Protein AF-A0A6I4SK56-F1 (afdb_monomer)

Solvent-accessible surface area (backbone atoms only — not comparable to full-atom values): 9724 Å² total; per-residue (Å²): 130,76,84,72,53,71,67,56,48,50,50,52,24,48,40,51,31,65,70,52,51,65,72,56,50,35,53,50,35,38,72,76,70,69,41,81,65,52,64,71,66,54,43,27,50,32,77,90,42,95,71,44,69,53,59,70,68,49,44,50,55,25,52,55,45,29,51,49,54,70,71,46,51,84,78,40,61,80,71,38,66,71,52,44,47,52,54,38,50,54,50,32,56,55,25,55,76,69,67,36,58,72,56,28,51,52,38,53,51,50,47,50,39,64,73,67,41,62,82,39,98,82,44,84,75,74,76,84,73,80,63,82,83,79,86,84,62,56,76,67,55,50,51,51,53,51,52,49,53,54,48,55,52,53,50,57,50,50,55,52,57,60,63,72,77,112

Structure (mmCIF, N/CA/C/O backbone):
data_AF-A0A6I4SK56-F1
#
_entry.id   AF-A0A6I4SK56-F1
#
loop_
_atom_site.group_PDB
_atom_site.id
_atom_site.type_symbol
_atom_site.label_atom_id
_atom_site.label_alt_id
_atom_site.label_comp_id
_atom_site.label_asym_id
_atom_site.label_entity_id
_atom_site.label_seq_id
_atom_site.pdbx_PDB_ins_code
_atom_site.Cartn_x
_atom_site.Cartn_y
_atom_site.Cartn_z
_atom_site.occupancy
_atom_site.B_iso_or_equiv
_atom_site.auth_seq_id
_atom_site.auth_comp_id
_atom_site.auth_asym_id
_atom_site.auth_atom_id
_atom_site.pdbx_PDB_model_num
ATOM 1 N N . MET A 1 1 ? -1.150 5.718 28.810 1.00 61.88 1 MET A N 1
ATOM 2 C CA . MET A 1 1 ? -1.393 5.513 27.360 1.00 61.88 1 MET A CA 1
ATOM 3 C C . MET A 1 1 ? -2.116 6.737 26.841 1.00 61.88 1 MET A C 1
ATOM 5 O O . MET A 1 1 ? -2.945 7.253 27.578 1.00 61.88 1 MET A O 1
ATOM 9 N N . ALA A 1 2 ? -1.801 7.210 25.634 1.00 72.88 2 ALA A N 1
ATOM 10 C CA . ALA A 1 2 ? -2.486 8.367 25.063 1.00 72.88 2 ALA A CA 1
ATOM 11 C C . ALA A 1 2 ? -3.994 8.090 24.934 1.00 72.88 2 ALA A C 1
ATOM 13 O O . ALA A 1 2 ? -4.390 7.037 24.421 1.00 72.88 2 ALA A O 1
ATOM 14 N N . ASN A 1 3 ? -4.822 9.025 25.401 1.00 86.50 3 ASN A N 1
ATOM 15 C CA . ASN A 1 3 ? -6.254 9.008 25.129 1.00 86.50 3 ASN A CA 1
ATOM 16 C C . ASN A 1 3 ? -6.463 9.432 23.678 1.00 86.50 3 ASN A C 1
ATOM 18 O O . ASN A 1 3 ? -6.148 10.558 23.313 1.00 86.50 3 ASN A O 1
ATOM 22 N N . LEU A 1 4 ? -6.961 8.509 22.855 1.00 90.12 4 LEU A N 1
ATOM 23 C CA . LEU A 1 4 ? -7.162 8.772 21.433 1.00 90.12 4 LEU A CA 1
ATOM 24 C C . LEU A 1 4 ? -8.445 9.562 21.209 1.00 90.12 4 LEU A C 1
ATOM 26 O O . LEU A 1 4 ? -9.493 9.214 21.770 1.00 90.12 4 LEU A O 1
ATOM 30 N N . THR A 1 5 ? -8.370 10.558 20.333 1.00 94.50 5 THR A N 1
ATOM 31 C CA . THR A 1 5 ? -9.547 11.238 19.789 1.00 94.50 5 THR A CA 1
ATOM 32 C C . THR A 1 5 ? -10.355 10.283 18.912 1.00 94.50 5 THR A C 1
ATOM 34 O O . THR A 1 5 ? -9.906 9.195 18.538 1.00 94.50 5 THR A O 1
ATOM 37 N N . GLU A 1 6 ? -11.590 10.653 18.593 1.00 94.00 6 GLU A N 1
ATOM 38 C CA . GLU A 1 6 ? -12.432 9.842 17.715 1.00 94.00 6 GLU A CA 1
ATOM 39 C C . GLU A 1 6 ? -11.850 9.715 16.299 1.00 94.00 6 GLU A C 1
ATOM 41 O O . GLU A 1 6 ? -11.838 8.624 15.728 1.00 94.00 6 GLU A O 1
ATOM 46 N N . GLU A 1 7 ? -11.284 10.800 15.777 1.00 94.56 7 GLU A N 1
ATOM 47 C CA . GLU A 1 7 ? -10.567 10.826 14.503 1.00 94.56 7 GLU A CA 1
ATOM 48 C C . GLU A 1 7 ? -9.388 9.843 14.503 1.00 94.56 7 GLU A C 1
ATOM 50 O O . GLU A 1 7 ? -9.293 8.976 13.638 1.00 94.56 7 GLU A O 1
ATOM 55 N N . GLN A 1 8 ? -8.557 9.871 15.547 1.00 95.50 8 GLN A N 1
ATOM 56 C CA . GLN A 1 8 ? -7.424 8.956 15.707 1.00 95.50 8 GLN A CA 1
ATOM 57 C C . GLN A 1 8 ? -7.861 7.484 15.767 1.00 95.50 8 GLN A C 1
ATOM 59 O O . GLN A 1 8 ? -7.230 6.613 15.168 1.00 95.50 8 GLN A O 1
ATOM 64 N N . LYS A 1 9 ? -8.967 7.178 16.454 1.00 95.44 9 LYS A N 1
ATOM 65 C CA . LYS A 1 9 ? -9.539 5.819 16.460 1.00 95.44 9 LYS A CA 1
ATOM 66 C C . LYS A 1 9 ? -10.008 5.409 15.064 1.00 95.44 9 LYS A C 1
ATOM 68 O O . LYS A 1 9 ? -9.728 4.290 14.636 1.00 95.44 9 LYS A O 1
ATOM 73 N N . THR A 1 10 ? -10.664 6.318 14.345 1.00 96.31 10 THR A N 1
ATOM 74 C CA . THR A 1 10 ? -11.124 6.096 12.966 1.00 96.31 10 THR A CA 1
ATOM 75 C C . THR A 1 10 ? -9.954 5.807 12.029 1.00 96.31 10 THR A C 1
ATOM 77 O O . THR A 1 10 ? -10.028 4.867 11.233 1.00 96.31 10 THR A O 1
ATOM 80 N N . SER A 1 11 ? -8.848 6.541 12.169 1.00 96.38 11 SER A N 1
ATOM 81 C CA . SER A 1 11 ? -7.624 6.317 11.396 1.00 96.38 11 SER A CA 1
ATOM 82 C C . SER A 1 11 ? -7.006 4.952 11.685 1.00 96.38 11 SER A C 1
ATOM 84 O O . SER A 1 11 ? -6.684 4.234 10.742 1.00 96.38 11 SER A O 1
ATOM 86 N N . ILE A 1 12 ? -6.924 4.522 12.953 1.00 96.50 12 ILE A N 1
ATOM 87 C CA . ILE A 1 12 ? -6.443 3.169 13.300 1.00 96.50 12 ILE A CA 1
ATOM 88 C C . ILE A 1 12 ? -7.298 2.100 12.616 1.00 96.50 12 ILE A C 1
ATOM 90 O O . ILE A 1 12 ? -6.762 1.217 11.948 1.00 96.50 12 ILE A O 1
ATOM 94 N N . VAL A 1 13 ? -8.623 2.185 12.758 1.00 97.44 13 VAL A N 1
ATOM 95 C CA . VAL A 1 13 ? -9.558 1.207 12.184 1.00 97.44 13 VAL A CA 1
ATOM 96 C C . VAL A 1 13 ? -9.447 1.172 10.658 1.00 97.44 13 VAL A C 1
ATOM 98 O O . VAL A 1 13 ? -9.397 0.092 10.073 1.00 97.44 13 VAL A O 1
ATOM 101 N N . SER A 1 14 ? -9.348 2.337 10.016 1.00 96.19 14 SER A N 1
ATOM 102 C CA . SER A 1 14 ? -9.219 2.450 8.560 1.00 96.19 14 SER A CA 1
ATOM 103 C C . SER A 1 14 ? -7.884 1.906 8.052 1.00 96.19 14 SER A C 1
ATOM 105 O O . SER A 1 14 ? -7.852 1.178 7.063 1.00 96.19 14 SER A O 1
ATOM 107 N N . MET A 1 15 ? -6.777 2.196 8.742 1.00 97.12 15 MET A N 1
ATOM 108 C CA . MET A 1 15 ? -5.457 1.655 8.408 1.00 97.12 15 MET A CA 1
ATOM 109 C C . MET A 1 15 ? -5.423 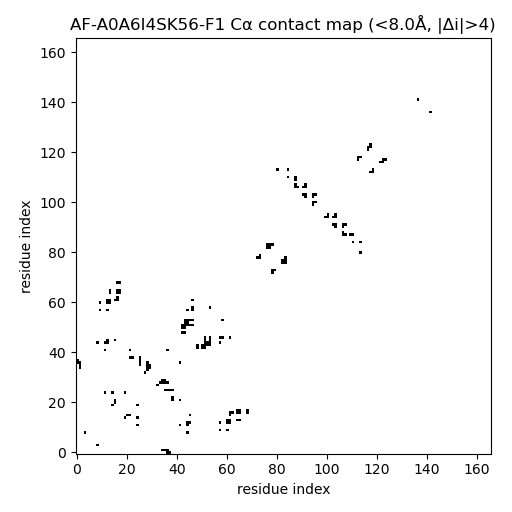0.130 8.558 1.00 97.12 15 MET A C 1
ATOM 111 O O . MET A 1 15 ? -4.919 -0.561 7.671 1.00 97.12 15 MET A O 1
ATOM 115 N N . LEU A 1 16 ? -6.007 -0.405 9.635 1.00 97.25 16 LEU A N 1
ATOM 116 C CA . LEU A 1 16 ? -6.159 -1.848 9.832 1.00 97.25 16 LEU A CA 1
ATOM 117 C C . LEU A 1 16 ? -7.035 -2.472 8.744 1.00 97.25 16 LEU A C 1
ATOM 119 O O . LEU A 1 16 ? -6.732 -3.564 8.269 1.00 97.25 16 LEU A O 1
ATOM 123 N N . ALA A 1 17 ? -8.102 -1.793 8.316 1.00 96.81 17 ALA A N 1
ATOM 124 C CA . ALA A 1 17 ? -8.937 -2.239 7.205 1.00 96.81 17 ALA A CA 1
ATOM 125 C C . ALA A 1 17 ? -8.156 -2.303 5.877 1.00 96.81 17 ALA A C 1
ATOM 127 O O . ALA A 1 17 ? -8.383 -3.217 5.095 1.00 96.81 17 ALA A O 1
ATOM 128 N N . CYS A 1 18 ? -7.166 -1.433 5.674 1.00 94.69 18 CYS A N 1
ATOM 129 C CA . CYS A 1 18 ? -6.250 -1.466 4.527 1.00 94.69 18 CYS A CA 1
ATOM 130 C C . CYS A 1 18 ? -4.993 -2.338 4.753 1.00 94.69 18 CYS A C 1
ATOM 132 O O . CYS A 1 18 ? -3.947 -2.067 4.168 1.00 94.69 18 CYS A O 1
ATOM 134 N N . PHE A 1 19 ? -5.057 -3.354 5.624 1.00 95.25 19 PHE A N 1
ATOM 135 C CA . PHE A 1 19 ? -3.969 -4.312 5.902 1.00 95.25 19 PHE A CA 1
ATOM 136 C C . PHE A 1 19 ? -2.638 -3.711 6.410 1.00 95.25 19 PHE A C 1
ATOM 138 O O . PHE A 1 19 ? -1.608 -4.391 6.389 1.00 95.25 19 PHE A O 1
ATOM 145 N N . ARG A 1 20 ? -2.628 -2.471 6.916 1.00 95.75 20 ARG A N 1
ATOM 146 C CA . ARG A 1 20 ? -1.422 -1.871 7.516 1.00 95.75 20 ARG A CA 1
ATOM 147 C C . ARG A 1 20 ? -0.968 -2.669 8.738 1.00 95.75 20 ARG A C 1
ATOM 149 O O . ARG A 1 20 ? -1.784 -3.081 9.568 1.00 95.75 20 ARG A O 1
ATOM 156 N N . LYS A 1 21 ? 0.347 -2.847 8.894 1.00 95.50 21 LYS A N 1
ATOM 157 C CA . LYS A 1 21 ? 0.921 -3.537 10.065 1.00 95.50 21 LYS A CA 1
ATOM 158 C C . LYS A 1 21 ? 0.915 -2.615 11.292 1.00 95.50 21 LYS A C 1
ATOM 160 O O . LYS A 1 21 ? 1.149 -1.418 11.139 1.00 95.50 21 LYS A O 1
ATOM 165 N N . PRO A 1 22 ? 0.767 -3.135 12.527 1.00 95.62 22 PRO A N 1
ATOM 166 C CA . PRO A 1 22 ? 0.790 -2.300 13.732 1.00 95.62 22 PRO A CA 1
ATOM 167 C C . PRO A 1 22 ? 2.036 -1.411 13.867 1.00 95.62 22 PRO A C 1
ATOM 169 O O . PRO A 1 22 ? 1.916 -0.268 14.292 1.00 95.62 22 PRO A O 1
ATOM 172 N N . SER A 1 23 ? 3.213 -1.893 13.456 1.00 96.25 23 SER A N 1
ATOM 173 C CA . SER A 1 23 ? 4.455 -1.105 13.454 1.00 96.25 23 SER A CA 1
ATOM 174 C C . SER A 1 23 ? 4.400 0.095 12.502 1.00 96.25 23 SER A C 1
ATOM 176 O O . SER A 1 23 ? 4.897 1.170 12.831 1.00 96.25 23 SER A O 1
ATOM 178 N N . GLU A 1 24 ? 3.763 -0.062 11.341 1.00 96.69 24 GLU A N 1
ATOM 179 C CA . GLU A 1 24 ? 3.554 1.025 10.382 1.00 96.69 24 GLU A CA 1
ATOM 180 C C . GLU A 1 24 ? 2.573 2.053 10.936 1.00 96.69 24 GLU A C 1
ATOM 182 O O . GLU A 1 24 ? 2.833 3.246 10.830 1.00 96.69 24 GLU A O 1
ATOM 187 N N . ILE A 1 25 ? 1.493 1.597 11.581 1.00 96.88 25 ILE A N 1
ATOM 188 C CA . ILE A 1 25 ? 0.497 2.476 12.207 1.00 96.88 25 ILE A CA 1
ATOM 189 C C . ILE A 1 25 ? 1.154 3.312 13.311 1.00 96.88 25 ILE A C 1
ATOM 191 O O . ILE A 1 25 ? 0.939 4.516 13.362 1.00 96.88 25 ILE A O 1
ATOM 195 N N . ILE A 1 26 ? 2.008 2.718 14.152 1.00 96.31 26 ILE A N 1
ATOM 196 C CA . ILE A 1 26 ? 2.758 3.460 15.182 1.00 96.31 26 ILE A CA 1
ATOM 197 C C . ILE A 1 26 ? 3.614 4.554 14.547 1.00 96.31 26 ILE A C 1
ATOM 199 O O . ILE A 1 26 ? 3.583 5.696 15.001 1.00 96.31 26 ILE A O 1
ATOM 203 N N . ARG A 1 27 ? 4.348 4.222 13.480 1.00 96.25 27 ARG A N 1
ATOM 204 C CA . ARG A 1 27 ? 5.181 5.193 12.766 1.00 96.25 27 ARG A CA 1
ATOM 205 C C . ARG A 1 27 ? 4.341 6.315 12.153 1.00 96.25 27 ARG A C 1
ATOM 207 O O . ARG A 1 27 ? 4.706 7.474 12.302 1.00 96.25 27 ARG A O 1
ATOM 214 N N . CYS A 1 28 ? 3.229 5.988 11.495 1.00 96.06 28 CYS A N 1
ATOM 215 C CA . CYS A 1 28 ? 2.309 6.981 10.938 1.00 96.06 28 CYS A CA 1
ATOM 216 C C . CYS A 1 28 ? 1.767 7.908 12.028 1.00 96.06 28 CYS A C 1
ATOM 218 O O . CYS A 1 28 ? 1.808 9.117 11.864 1.00 96.06 28 CYS A O 1
ATOM 220 N N . PHE A 1 29 ? 1.358 7.368 13.177 1.00 95.69 29 PHE A N 1
ATOM 221 C CA . PHE A 1 29 ? 0.830 8.170 14.280 1.00 95.69 29 PHE A CA 1
ATOM 222 C C . PHE A 1 29 ? 1.869 9.092 14.916 1.00 95.69 29 PHE A C 1
ATOM 224 O O . PHE A 1 29 ? 1.544 10.218 15.292 1.00 95.69 29 PHE A O 1
ATOM 231 N N . GLN A 1 30 ? 3.122 8.647 14.983 1.00 94.81 30 GLN A N 1
ATOM 232 C CA . GLN A 1 30 ? 4.216 9.493 15.436 1.00 94.81 30 GLN A CA 1
ATOM 233 C C . GLN A 1 30 ? 4.485 10.650 14.462 1.00 94.81 30 GLN A C 1
ATOM 235 O O . GLN A 1 30 ? 4.777 11.754 14.910 1.00 94.81 30 GLN A O 1
ATOM 240 N N . LEU A 1 31 ? 4.392 10.406 13.152 1.00 95.19 31 LEU A N 1
ATOM 241 C CA . LEU A 1 31 ? 4.644 11.415 12.118 1.00 95.19 31 LEU A CA 1
ATOM 242 C C . LEU A 1 31 ? 3.475 12.395 11.945 1.00 95.19 31 LEU A C 1
ATOM 244 O O . LEU A 1 31 ? 3.704 13.592 11.830 1.00 95.19 31 LEU A O 1
ATOM 248 N N . GLU A 1 32 ? 2.239 11.896 11.926 1.00 94.38 32 GLU A N 1
ATOM 249 C CA . GLU A 1 32 ? 1.036 12.691 11.637 1.00 94.38 32 GLU A CA 1
ATOM 250 C C . GLU A 1 32 ? 0.496 13.408 12.878 1.00 94.38 32 GLU A C 1
ATOM 252 O O . GLU A 1 32 ? 0.073 14.557 12.796 1.00 94.38 32 GLU A O 1
ATOM 257 N N . PHE A 1 33 ? 0.516 12.742 14.035 1.00 93.12 33 PHE A N 1
ATOM 258 C CA . PHE A 1 33 ? -0.115 13.244 15.260 1.00 93.12 33 PHE A CA 1
ATOM 259 C C . PHE A 1 33 ? 0.887 13.531 16.384 1.00 93.12 33 PHE A C 1
ATOM 261 O O . PHE A 1 33 ? 0.486 14.027 17.435 1.00 93.12 33 PHE A O 1
ATOM 268 N N . GLY A 1 34 ? 2.170 13.193 16.213 1.00 94.06 34 GLY A N 1
ATOM 269 C CA . GLY A 1 34 ? 3.189 13.378 17.249 1.00 94.06 34 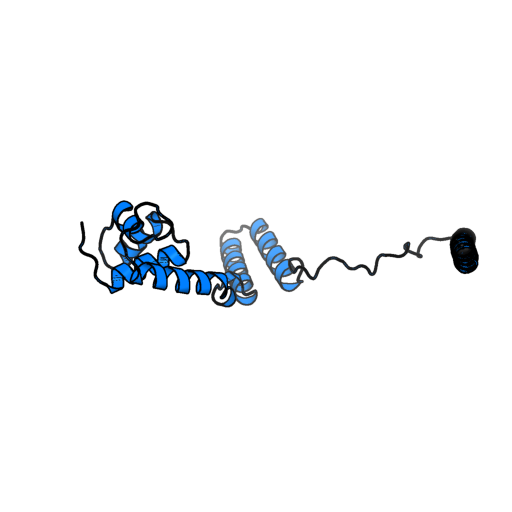GLY A CA 1
ATOM 270 C C . GLY A 1 34 ? 2.991 12.502 18.491 1.00 94.06 34 GLY A C 1
ATOM 271 O O . GLY A 1 34 ? 3.584 12.789 19.530 1.00 94.06 34 GLY A O 1
ATOM 272 N N . ILE A 1 35 ? 2.158 11.454 18.416 1.00 93.75 35 ILE A N 1
ATOM 273 C CA . ILE A 1 35 ? 1.830 10.600 19.564 1.00 93.75 35 ILE A CA 1
ATOM 274 C C . ILE A 1 35 ? 2.363 9.179 19.414 1.00 93.75 35 ILE A C 1
ATOM 276 O O . ILE A 1 35 ? 2.232 8.534 18.373 1.00 93.75 35 ILE A O 1
ATOM 280 N N . THR A 1 36 ? 2.849 8.643 20.529 1.00 91.75 36 THR A N 1
ATOM 281 C CA . THR A 1 36 ? 3.252 7.243 20.630 1.00 91.75 36 THR A CA 1
ATOM 282 C C . THR A 1 36 ? 2.078 6.384 21.090 1.00 91.75 36 THR A C 1
ATOM 284 O O . THR A 1 36 ? 1.557 6.539 22.199 1.00 91.75 36 THR A O 1
ATOM 287 N N . ILE A 1 37 ? 1.689 5.420 20.259 1.00 93.81 37 ILE A N 1
ATOM 288 C CA . ILE A 1 37 ? 0.695 4.389 20.585 1.00 93.81 37 ILE A CA 1
ATOM 289 C C . ILE A 1 37 ? 1.365 3.012 20.694 1.00 93.81 37 ILE A C 1
ATOM 291 O O . ILE A 1 37 ? 2.469 2.798 20.206 1.00 93.81 37 ILE A O 1
ATOM 295 N N . ASN A 1 38 ? 0.701 2.058 21.351 1.00 93.81 38 ASN A N 1
ATOM 296 C CA . ASN A 1 38 ? 1.211 0.693 21.539 1.00 93.81 38 ASN A CA 1
ATOM 297 C C . ASN A 1 38 ? 0.413 -0.313 20.689 1.00 93.81 38 ASN A C 1
ATOM 299 O O . ASN A 1 38 ? -0.796 -0.162 20.511 1.00 93.81 38 ASN A O 1
ATOM 303 N N . HIS A 1 39 ? 1.059 -1.400 20.263 1.00 94.25 39 HIS A N 1
ATOM 304 C CA . HIS A 1 39 ? 0.449 -2.579 19.636 1.00 94.25 39 HIS A CA 1
ATOM 305 C C . HIS A 1 39 ? -0.835 -3.045 20.338 1.00 94.25 39 HIS A C 1
ATOM 307 O O . HIS A 1 39 ? -1.837 -3.294 19.671 1.00 94.25 39 HIS A O 1
ATOM 313 N N . LYS A 1 40 ? -0.847 -3.127 21.679 1.00 93.25 4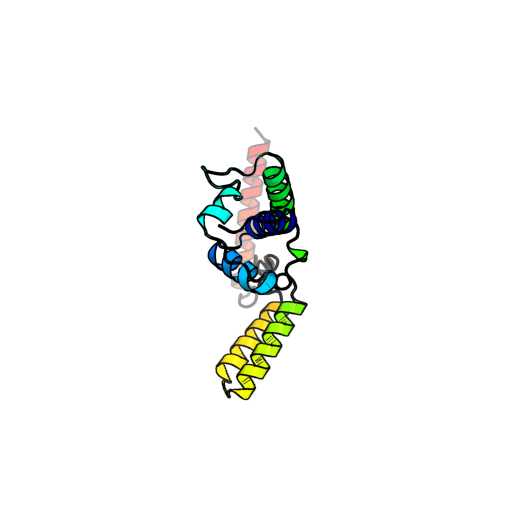0 LYS A N 1
ATOM 314 C CA . LYS A 1 40 ? -2.051 -3.540 22.432 1.00 93.25 40 LYS A CA 1
ATOM 315 C C . LYS A 1 40 ? -3.227 -2.582 22.224 1.00 93.25 40 LYS A C 1
ATOM 317 O O . LYS A 1 40 ? -4.371 -3.017 22.135 1.00 93.25 40 LYS A O 1
ATOM 322 N N . GLN A 1 41 ? -2.946 -1.281 22.156 1.00 93.12 41 GLN A N 1
ATOM 323 C CA . GLN A 1 41 ? -3.958 -0.244 21.957 1.00 93.12 41 GLN A CA 1
ATOM 324 C C . GLN A 1 41 ? -4.525 -0.291 20.539 1.00 93.12 41 GLN A C 1
ATOM 326 O O . GLN A 1 41 ? -5.735 -0.187 20.382 1.00 93.12 41 GLN A O 1
ATOM 331 N N . ILE A 1 42 ? -3.678 -0.538 19.538 1.00 95.44 42 ILE A N 1
ATOM 332 C CA . ILE A 1 42 ? -4.096 -0.781 18.151 1.00 95.44 42 ILE A CA 1
ATOM 333 C C . ILE A 1 42 ? -4.980 -2.032 18.072 1.00 95.44 42 ILE A C 1
ATOM 335 O O . ILE A 1 42 ? -6.079 -1.974 17.530 1.00 95.44 42 ILE A O 1
ATOM 339 N N . GLY A 1 43 ? -4.550 -3.142 18.683 1.00 94.50 43 GLY A N 1
ATOM 340 C CA . GLY A 1 43 ? -5.276 -4.415 18.646 1.00 94.50 43 GLY A CA 1
ATOM 341 C C . GLY A 1 43 ? -6.677 -4.365 19.267 1.00 94.50 43 GLY A C 1
ATOM 342 O O . GLY A 1 43 ? -7.553 -5.110 18.845 1.00 94.50 43 GLY A O 1
ATOM 343 N N . ARG A 1 44 ? -6.941 -3.449 20.212 1.00 94.50 44 ARG A N 1
ATOM 344 C CA . ARG A 1 44 ? -8.299 -3.227 20.752 1.00 94.50 44 ARG A CA 1
ATOM 345 C C . ARG A 1 44 ? -9.289 -2.706 19.704 1.00 94.50 44 ARG A C 1
ATOM 347 O O . ARG A 1 44 ? -10.489 -2.920 19.868 1.00 94.50 44 ARG A O 1
ATOM 354 N N . TYR A 1 45 ? -8.800 -2.048 18.654 1.00 95.19 45 TYR A N 1
ATOM 355 C CA . TYR A 1 45 ? -9.600 -1.530 17.541 1.00 95.19 45 TYR A CA 1
ATOM 356 C C . TYR A 1 45 ? -9.616 -2.456 16.321 1.00 95.19 45 TYR A C 1
AT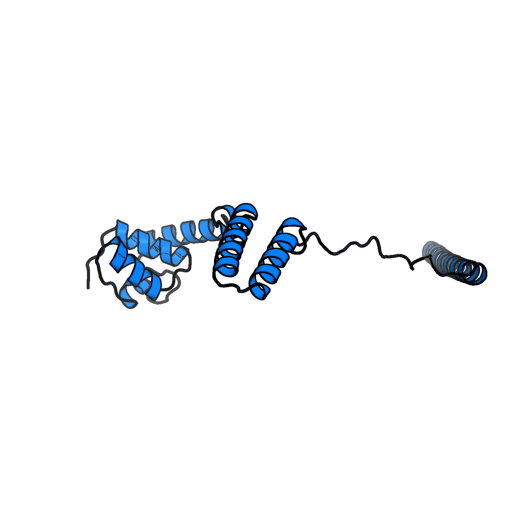OM 358 O O . TYR A 1 45 ? -10.266 -2.123 15.337 1.00 95.19 45 TYR A O 1
ATOM 366 N N . ASP A 1 46 ? -8.947 -3.609 16.381 1.00 95.62 46 ASP A N 1
ATOM 367 C CA . ASP A 1 46 ? -8.893 -4.589 15.297 1.00 95.62 46 ASP A CA 1
ATOM 368 C C . ASP A 1 46 ? -9.991 -5.656 15.471 1.00 95.62 46 ASP A C 1
ATOM 370 O O . ASP A 1 46 ? -9.866 -6.510 16.354 1.00 95.62 46 ASP A O 1
ATOM 374 N N . PRO A 1 47 ? -11.065 -5.660 14.654 1.00 95.31 47 PRO A N 1
ATOM 375 C CA . PRO A 1 47 ? -12.152 -6.629 14.791 1.00 95.31 47 PRO A CA 1
ATOM 376 C C . PRO A 1 47 ? -11.757 -8.068 14.444 1.00 95.31 47 PRO A C 1
ATOM 378 O O . PRO A 1 47 ? -12.539 -8.976 14.727 1.00 95.31 47 PRO A O 1
ATOM 381 N N . THR A 1 48 ? -10.582 -8.283 13.838 1.00 94.06 48 THR A N 1
ATOM 382 C CA . THR A 1 48 ? -10.047 -9.621 13.527 1.00 94.06 48 THR A CA 1
ATOM 383 C C . THR A 1 48 ? -9.384 -10.283 14.737 1.00 94.06 48 THR A C 1
ATOM 385 O O . THR A 1 48 ? -9.108 -11.482 14.719 1.00 94.06 48 THR A O 1
ATOM 388 N N . ARG A 1 49 ? -9.124 -9.523 15.809 1.00 94.00 49 ARG A N 1
ATOM 389 C CA . ARG A 1 49 ? -8.474 -10.024 17.024 1.00 94.00 49 ARG A CA 1
ATOM 390 C C . ARG A 1 49 ? -9.502 -10.506 18.049 1.00 94.00 49 ARG A C 1
ATOM 392 O O . ARG A 1 49 ? -10.547 -9.878 18.213 1.00 94.00 49 ARG A O 1
ATOM 399 N N . PRO A 1 50 ? -9.177 -11.556 18.827 1.00 91.94 50 PRO A N 1
ATOM 400 C CA . PRO A 1 50 ? -10.099 -12.108 19.821 1.00 91.94 50 PRO A CA 1
ATOM 401 C C . PRO A 1 50 ? -10.390 -11.141 20.978 1.00 91.94 50 PRO A C 1
ATOM 403 O O . PRO A 1 50 ? -11.456 -11.200 21.574 1.00 91.94 50 PRO A O 1
ATOM 406 N N . TYR A 1 51 ? -9.470 -10.219 21.279 1.00 92.19 51 TYR A N 1
ATOM 407 C CA . TYR A 1 51 ? -9.613 -9.220 22.347 1.00 92.19 51 TYR A CA 1
ATOM 408 C C . TYR A 1 51 ? -10.119 -7.854 21.843 1.00 92.19 51 TYR A C 1
ATOM 410 O O . TYR A 1 51 ? -9.860 -6.819 22.464 1.00 92.19 51 TYR A O 1
ATOM 418 N N . PHE A 1 52 ? -10.816 -7.829 20.703 1.00 93.56 52 PHE A N 1
ATOM 419 C CA . PHE A 1 52 ? -11.444 -6.621 20.174 1.00 93.56 52 PHE A CA 1
ATOM 420 C C . PHE A 1 52 ? -12.384 -5.978 21.206 1.00 93.56 52 PHE A C 1
ATOM 422 O O . PHE A 1 52 ? -13.281 -6.628 21.737 1.00 93.56 52 PHE A O 1
ATOM 429 N N . ALA A 1 53 ? -12.217 -4.674 21.434 1.00 90.31 53 ALA A N 1
ATOM 430 C CA . ALA A 1 53 ? -12.973 -3.909 22.427 1.00 90.31 53 ALA A CA 1
ATOM 431 C C . ALA A 1 53 ? -13.591 -2.619 21.849 1.00 90.31 53 ALA A C 1
ATOM 433 O O . ALA A 1 53 ? -14.002 -1.735 22.595 1.00 90.31 53 ALA A O 1
ATOM 434 N N . GLY A 1 54 ? -13.655 -2.484 20.519 1.00 83.81 54 GLY A N 1
ATOM 435 C CA . GLY A 1 54 ? -14.166 -1.284 19.848 1.00 83.81 54 GLY A CA 1
ATOM 436 C C . GLY A 1 54 ? -15.700 -1.192 19.725 1.00 83.81 54 GLY A C 1
ATOM 437 O O . GLY A 1 54 ? -16.240 -0.152 19.355 1.00 83.81 54 GLY A O 1
ATOM 438 N N . GLY A 1 55 ? -16.440 -2.260 20.019 1.00 92.75 55 GLY A N 1
ATOM 439 C CA . GLY A 1 55 ? -17.900 -2.267 19.876 1.00 92.75 55 GLY A CA 1
ATOM 440 C C . GLY A 1 55 ? -18.398 -2.223 18.420 1.00 92.75 55 GLY A C 1
ATOM 441 O O . GLY A 1 55 ? -17.637 -2.385 17.463 1.00 92.75 55 GLY A O 1
ATOM 442 N N . LYS A 1 56 ? -19.716 -2.050 18.242 1.00 94.62 56 LYS A N 1
ATOM 443 C CA . LYS A 1 56 ? -20.388 -2.200 16.934 1.00 94.62 56 LYS A CA 1
ATOM 444 C C . LYS A 1 56 ? -19.969 -1.138 15.908 1.00 94.62 56 LYS A C 1
ATOM 446 O O . LYS A 1 56 ? -19.766 -1.475 14.746 1.00 94.62 56 LYS A O 1
ATOM 451 N N . LYS A 1 57 ? -19.778 0.112 16.344 1.00 95.06 57 LYS A N 1
ATOM 452 C CA . LYS A 1 57 ? -19.404 1.243 15.476 1.00 95.06 57 LYS A CA 1
ATOM 453 C C . LYS A 1 57 ? -18.107 0.984 14.706 1.00 95.06 57 LYS A C 1
ATOM 455 O O . LYS A 1 57 ? -18.094 1.048 13.481 1.00 95.06 57 LYS A O 1
ATOM 460 N N . TRP A 1 58 ? -17.027 0.647 15.412 1.00 95.88 58 TRP A N 1
ATOM 461 C CA . TRP A 1 58 ? -15.722 0.423 14.780 1.00 95.88 58 TRP A CA 1
ATOM 462 C C . TRP A 1 58 ? -15.707 -0.835 13.910 1.00 95.88 58 TRP A C 1
ATOM 464 O O . TRP A 1 58 ? -15.048 -0.850 12.876 1.00 95.88 58 TRP A O 1
ATOM 474 N N . ARG A 1 59 ? -16.489 -1.861 14.272 1.00 96.56 59 ARG A N 1
ATOM 475 C CA . ARG A 1 59 ? -16.669 -3.052 13.432 1.00 96.56 59 ARG A CA 1
ATOM 476 C C . ARG A 1 59 ? -17.336 -2.716 12.095 1.00 96.56 59 ARG A C 1
ATOM 478 O O . ARG A 1 59 ? -16.881 -3.214 11.071 1.00 96.56 59 ARG A O 1
ATOM 485 N N . ALA A 1 60 ? -18.362 -1.864 12.099 1.00 96.75 60 ALA A N 1
ATOM 486 C CA . ALA A 1 60 ? -19.033 -1.427 10.876 1.00 96.75 60 ALA A CA 1
ATOM 487 C C . ALA A 1 60 ? -18.091 -0.623 9.965 1.00 96.75 60 ALA A C 1
ATOM 489 O O . ALA A 1 60 ? -17.954 -0.949 8.790 1.00 96.75 60 ALA A O 1
ATOM 490 N N . ILE A 1 61 ? -17.371 0.359 10.523 1.00 96.75 61 ILE A N 1
ATOM 491 C CA . ILE A 1 61 ? -16.391 1.163 9.769 1.00 96.75 61 ILE A CA 1
ATOM 492 C C . ILE A 1 61 ? -15.299 0.270 9.169 1.00 96.75 61 ILE A C 1
ATOM 494 O O . ILE A 1 61 ? -14.957 0.416 7.998 1.00 96.75 61 ILE A O 1
ATOM 498 N N . PHE A 1 62 ? -14.777 -0.679 9.952 1.00 97.75 62 PHE A N 1
ATOM 499 C CA . PHE A 1 62 ? -13.782 -1.634 9.473 1.00 97.75 62 PHE A CA 1
ATOM 500 C C . PHE A 1 62 ? -14.299 -2.453 8.291 1.00 97.75 62 PHE A C 1
ATOM 502 O O . PHE A 1 62 ? -13.593 -2.578 7.296 1.00 97.75 62 PHE A O 1
ATOM 509 N N . ALA A 1 63 ? -15.509 -3.009 8.402 1.00 96.94 63 ALA A N 1
ATOM 510 C CA . ALA A 1 63 ? -16.090 -3.861 7.371 1.00 96.94 63 ALA A CA 1
ATOM 511 C C . ALA A 1 63 ? -16.287 -3.095 6.058 1.00 96.94 63 ALA A C 1
ATOM 513 O O . ALA A 1 63 ? -15.770 -3.528 5.032 1.00 96.94 63 ALA A O 1
ATOM 514 N N . VAL A 1 64 ? -16.919 -1.917 6.116 1.00 97.12 64 VAL A N 1
ATOM 515 C CA . VAL A 1 64 ? -17.131 -1.059 4.940 1.00 97.12 64 VAL A CA 1
ATOM 516 C C . VAL A 1 64 ? -15.796 -0.692 4.298 1.00 97.12 64 VAL A C 1
ATOM 518 O O . VAL A 1 64 ? -15.607 -0.875 3.100 1.00 97.12 64 VAL A O 1
ATOM 521 N N . ARG A 1 65 ? -14.818 -0.233 5.090 1.00 95.94 65 ARG A N 1
ATOM 522 C CA . ARG A 1 65 ? -13.516 0.179 4.552 1.00 95.94 65 ARG A CA 1
ATOM 523 C C . ARG A 1 65 ? -12.732 -0.994 3.964 1.00 95.94 65 ARG A C 1
ATOM 525 O O . ARG A 1 65 ? -12.044 -0.816 2.963 1.00 95.94 65 ARG A O 1
ATOM 532 N N . ARG A 1 66 ? -12.827 -2.176 4.580 1.00 95.94 66 ARG A N 1
ATOM 533 C CA . ARG A 1 66 ? -12.199 -3.411 4.096 1.00 95.94 66 ARG A CA 1
ATOM 534 C C . ARG A 1 66 ? -12.777 -3.813 2.748 1.00 95.94 66 ARG A C 1
ATOM 536 O O . ARG A 1 66 ? -12.014 -4.124 1.844 1.00 95.94 66 ARG A O 1
ATOM 543 N N . GLU A 1 67 ? -14.097 -3.794 2.629 1.00 95.56 67 GLU A N 1
ATOM 544 C CA . GLU A 1 67 ? -14.798 -4.091 1.385 1.00 95.56 67 GLU A CA 1
ATOM 545 C C . GLU A 1 67 ? -14.407 -3.095 0.291 1.00 95.56 67 GLU A C 1
ATOM 547 O O . GLU A 1 67 ? -13.951 -3.512 -0.768 1.00 95.56 67 GLU A O 1
ATOM 552 N N . THR A 1 68 ? -14.436 -1.789 0.583 1.00 93.38 68 THR A N 1
ATOM 553 C CA . THR A 1 68 ? -13.969 -0.763 -0.363 1.00 93.38 68 THR A CA 1
ATOM 554 C C . THR A 1 68 ? -12.531 -1.017 -0.811 1.00 93.38 68 THR A C 1
ATOM 556 O O . THR A 1 68 ? -12.254 -0.959 -2.000 1.00 93.38 68 THR A O 1
ATOM 559 N N . TYR A 1 69 ? -11.615 -1.337 0.111 1.00 92.81 69 TYR A N 1
ATOM 560 C CA . TYR A 1 69 ? -10.213 -1.603 -0.228 1.00 92.81 69 TYR A CA 1
ATOM 561 C C . TYR A 1 69 ? -10.034 -2.834 -1.130 1.00 92.81 69 TYR A C 1
ATOM 563 O O . TYR A 1 69 ? -9.133 -2.860 -1.961 1.00 92.81 69 TYR A O 1
ATOM 571 N N . LEU A 1 70 ? -10.872 -3.858 -0.961 1.00 91.25 70 LEU A N 1
ATOM 572 C CA . LEU A 1 70 ? -10.820 -5.068 -1.781 1.00 91.25 70 LEU A CA 1
ATOM 573 C C . LEU A 1 70 ? -11.469 -4.871 -3.158 1.00 91.25 70 LEU A C 1
ATOM 575 O O . LEU A 1 70 ? -10.994 -5.448 -4.132 1.00 91.25 70 LEU A O 1
ATOM 579 N N . CYS A 1 71 ? -12.533 -4.070 -3.246 1.00 90.69 71 CYS A N 1
ATOM 580 C CA . CYS A 1 71 ? -13.252 -3.825 -4.496 1.00 90.69 71 CYS A CA 1
ATOM 581 C C . CYS A 1 71 ? -12.600 -2.735 -5.361 1.00 90.69 71 CYS A C 1
ATOM 583 O O . CYS A 1 71 ? -12.558 -2.869 -6.582 1.00 90.69 71 CYS A O 1
ATOM 585 N N . ASP A 1 72 ? -12.072 -1.671 -4.755 1.00 90.75 72 ASP A N 1
ATOM 586 C CA . ASP A 1 72 ? -11.500 -0.521 -5.463 1.00 90.75 72 ASP A CA 1
ATOM 587 C C . ASP A 1 72 ? -9.993 -0.687 -5.701 1.00 90.75 72 ASP A C 1
ATOM 589 O O . ASP A 1 72 ? -9.145 0.045 -5.183 1.00 90.75 72 ASP A O 1
ATOM 593 N N . VAL A 1 73 ? -9.646 -1.676 -6.524 1.00 86.00 73 VAL A N 1
ATOM 594 C CA . VAL A 1 73 ? -8.261 -1.873 -6.984 1.00 86.00 73 VAL A CA 1
ATOM 595 C C . VAL A 1 73 ? -7.812 -0.704 -7.871 1.00 86.00 73 VAL A C 1
ATOM 597 O O . VAL A 1 73 ? -6.625 -0.381 -7.917 1.00 86.00 73 VAL A O 1
ATOM 600 N N . SER A 1 74 ? -8.754 -0.022 -8.531 1.00 86.81 74 SER A N 1
ATOM 601 C CA . SER A 1 74 ? -8.496 1.170 -9.342 1.00 86.81 74 SER A CA 1
ATOM 602 C C . SER A 1 74 ? -7.932 2.347 -8.550 1.00 86.81 74 SER A C 1
ATOM 604 O O . SER A 1 74 ? -7.208 3.154 -9.124 1.00 86.81 74 SER A O 1
ATOM 606 N N . ALA A 1 75 ? -8.184 2.460 -7.248 1.00 86.81 75 ALA A N 1
ATOM 607 C CA . ALA A 1 75 ? -7.546 3.494 -6.437 1.00 86.81 75 ALA A CA 1
ATOM 608 C C . ALA A 1 75 ? -6.038 3.260 -6.231 1.00 86.81 75 ALA A C 1
ATOM 610 O O . ALA A 1 75 ? -5.323 4.178 -5.827 1.00 86.81 75 ALA A O 1
ATOM 611 N N . VAL A 1 76 ? -5.527 2.051 -6.489 1.00 88.56 76 VAL A N 1
ATOM 612 C CA . VAL A 1 76 ? -4.119 1.712 -6.278 1.00 88.56 76 VAL A CA 1
ATOM 613 C C . VAL A 1 76 ? -3.293 2.106 -7.513 1.00 88.56 76 VAL A C 1
ATOM 615 O O . VAL A 1 76 ? -3.459 1.497 -8.569 1.00 88.56 76 VAL A O 1
ATOM 618 N N . PRO A 1 77 ? -2.322 3.039 -7.408 1.00 91.69 77 PRO A N 1
ATOM 619 C CA . PRO A 1 77 ? -1.557 3.501 -8.570 1.00 91.69 77 PRO A CA 1
ATOM 620 C C . PRO A 1 77 ? -0.826 2.380 -9.314 1.00 91.69 77 PRO A C 1
ATOM 622 O O . PRO A 1 77 ? -0.849 2.348 -10.539 1.00 91.69 77 PRO A O 1
ATOM 625 N N . ILE A 1 78 ? -0.243 1.409 -8.593 1.00 91.75 78 ILE A N 1
ATOM 626 C CA . ILE A 1 78 ? 0.478 0.285 -9.215 1.00 91.75 78 ILE A CA 1
ATOM 627 C C . ILE A 1 78 ? -0.434 -0.614 -10.072 1.00 91.75 78 ILE A C 1
ATOM 629 O O . ILE A 1 78 ? 0.062 -1.340 -10.931 1.00 91.75 78 ILE A O 1
ATOM 633 N N . ALA A 1 79 ? -1.759 -0.560 -9.899 1.00 90.12 79 ALA A N 1
ATOM 634 C CA . ALA A 1 79 ? -2.694 -1.268 -10.772 1.00 90.12 79 ALA A CA 1
ATOM 635 C C . ALA A 1 79 ? -2.720 -0.670 -12.192 1.00 90.12 79 ALA A C 1
ATOM 637 O O . ALA A 1 79 ? -2.935 -1.396 -13.166 1.00 90.12 79 ALA A O 1
ATOM 638 N N . HIS A 1 80 ? -2.408 0.620 -12.336 1.00 91.50 80 HIS A N 1
ATOM 639 C CA . HIS A 1 80 ? -2.426 1.332 -13.612 1.00 91.50 80 HIS A CA 1
ATOM 640 C C . HIS A 1 80 ? -1.101 1.224 -14.355 1.00 91.50 80 HIS A C 1
ATOM 642 O O . HIS A 1 80 ? -0.035 1.533 -13.823 1.00 91.50 80 HIS A O 1
ATOM 648 N N . GLN A 1 81 ? -1.177 0.856 -15.633 1.00 92.31 81 GLN A N 1
ATOM 649 C CA . GLN A 1 81 ? -0.003 0.739 -16.499 1.00 92.31 81 GLN A CA 1
ATOM 650 C C . GLN A 1 81 ? 0.759 2.061 -16.633 1.00 92.31 81 GLN A C 1
ATOM 652 O O . GLN A 1 81 ? 1.981 2.065 -16.543 1.00 92.31 81 GLN A O 1
ATOM 657 N N . ALA A 1 82 ? 0.055 3.186 -16.793 1.00 94.25 82 ALA A N 1
ATOM 658 C CA . ALA A 1 82 ? 0.692 4.495 -16.935 1.00 94.25 82 ALA A CA 1
ATOM 659 C C . ALA A 1 82 ? 1.621 4.816 -15.751 1.00 94.25 82 ALA A C 1
ATOM 661 O O . ALA A 1 82 ? 2.765 5.210 -15.953 1.00 94.25 82 ALA A O 1
ATOM 662 N N . TYR A 1 83 ? 1.159 4.562 -14.522 1.00 96.44 83 TYR A N 1
ATOM 663 C CA . TYR A 1 83 ? 1.953 4.798 -13.319 1.00 96.44 83 TYR A CA 1
ATOM 664 C C . TYR A 1 83 ? 3.167 3.865 -13.229 1.00 96.44 83 TYR A C 1
ATOM 666 O O . TYR A 1 83 ? 4.271 4.318 -12.929 1.00 96.44 83 TYR A O 1
ATOM 674 N N . ARG A 1 84 ? 2.995 2.569 -13.523 1.00 95.62 84 ARG A N 1
ATOM 675 C CA . ARG A 1 84 ? 4.116 1.614 -13.535 1.00 95.62 84 ARG A CA 1
ATOM 676 C C . ARG A 1 84 ? 5.183 1.991 -14.561 1.00 95.62 84 ARG A C 1
ATOM 678 O O . ARG A 1 84 ? 6.365 1.942 -14.239 1.00 95.62 84 ARG A O 1
ATOM 685 N N . LEU A 1 85 ? 4.784 2.435 -15.753 1.00 96.50 85 LEU A N 1
ATOM 686 C CA . LEU A 1 85 ? 5.717 2.915 -16.775 1.00 96.50 85 LEU A CA 1
ATOM 687 C C . LEU A 1 85 ? 6.4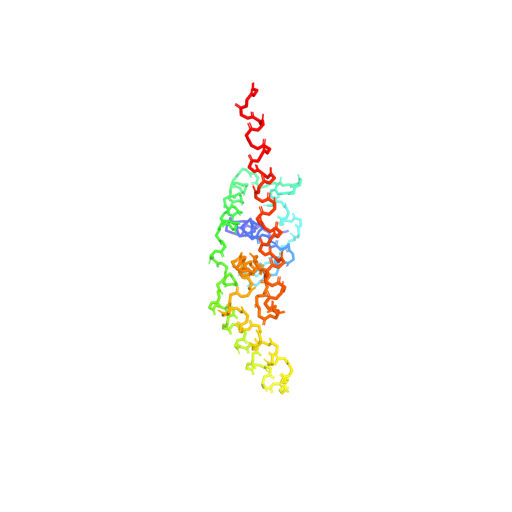78 4.166 -16.321 1.00 96.50 85 LEU A C 1
ATOM 689 O O . LEU A 1 85 ? 7.689 4.234 -16.526 1.00 96.50 85 LEU A O 1
ATOM 693 N N . SER A 1 86 ? 5.817 5.118 -15.656 1.00 96.69 86 SER A N 1
ATOM 694 C CA . SER A 1 86 ? 6.500 6.270 -15.051 1.00 96.69 86 SER A CA 1
ATOM 695 C C . SER A 1 86 ? 7.520 5.838 -13.993 1.00 96.69 86 SER A C 1
ATOM 697 O O . SER A 1 86 ? 8.660 6.296 -14.026 1.00 96.69 86 SER A O 1
ATOM 699 N N . LEU A 1 87 ? 7.160 4.893 -13.119 1.00 97.44 87 LEU A N 1
ATOM 700 C CA . LEU A 1 87 ? 8.068 4.352 -12.103 1.00 97.44 87 LEU A CA 1
ATOM 701 C C . LEU A 1 87 ? 9.284 3.644 -12.731 1.00 97.44 87 LEU A C 1
ATOM 703 O O . LEU A 1 87 ? 10.416 3.814 -12.276 1.00 97.44 87 LEU A O 1
ATOM 707 N N . LEU A 1 88 ? 9.073 2.868 -13.800 1.00 97.56 88 LEU A N 1
ATOM 708 C CA . LEU A 1 88 ? 10.154 2.227 -14.555 1.00 97.56 88 LEU A CA 1
ATOM 709 C C . LEU A 1 88 ? 11.069 3.264 -15.217 1.00 97.56 88 LEU A C 1
ATOM 711 O O . LEU A 1 88 ? 12.290 3.109 -15.172 1.00 97.56 88 LEU A O 1
ATOM 715 N N . GLN A 1 89 ? 10.502 4.333 -15.779 1.00 97.88 89 GLN A N 1
ATOM 716 C CA . GLN A 1 89 ? 11.259 5.428 -16.382 1.00 97.88 89 GLN A CA 1
ATOM 717 C C . GLN A 1 89 ? 12.137 6.150 -15.350 1.00 97.88 89 GLN A C 1
ATOM 719 O O . GLN A 1 89 ? 13.315 6.395 -15.611 1.00 97.88 89 GLN A O 1
ATOM 724 N N . GLU A 1 90 ? 11.613 6.441 -14.158 1.00 97.69 90 GLU A N 1
ATOM 725 C CA . GLU A 1 90 ? 12.406 7.000 -13.055 1.00 97.69 90 GLU A CA 1
ATOM 726 C C . GLU A 1 90 ? 13.572 6.076 -12.681 1.00 97.69 90 GLU A C 1
ATOM 728 O O . GLU A 1 90 ? 14.718 6.523 -12.561 1.00 97.69 90 GLU A O 1
ATOM 733 N N . GLY A 1 91 ? 13.307 4.769 -12.585 1.00 97.75 91 GLY A N 1
ATOM 734 C CA . GLY A 1 91 ? 14.333 3.758 -12.341 1.00 97.75 91 GLY A CA 1
ATOM 735 C C . GLY A 1 91 ? 15.420 3.733 -13.420 1.00 97.75 91 GLY A C 1
ATOM 736 O O . GLY A 1 91 ? 16.603 3.617 -13.093 1.00 97.75 91 GLY A O 1
ATOM 737 N N . VAL A 1 92 ? 15.049 3.880 -14.697 1.00 98.06 92 VAL A N 1
ATOM 738 C CA . VAL A 1 92 ? 15.996 3.955 -15.821 1.00 98.06 92 VAL A CA 1
ATOM 739 C C . VAL A 1 92 ? 16.913 5.163 -15.669 1.00 98.06 92 VAL A C 1
ATOM 741 O O . VAL A 1 92 ? 18.129 5.017 -15.789 1.00 98.06 92 VAL A O 1
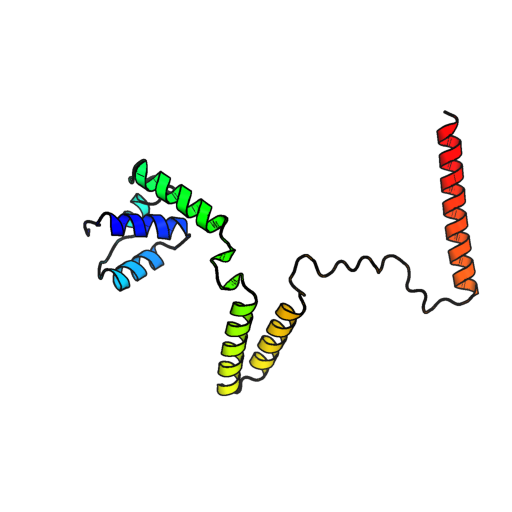ATOM 744 N N . GLU A 1 93 ? 16.367 6.340 -15.366 1.00 98.06 93 GLU A N 1
ATOM 745 C CA . GLU A 1 93 ? 17.170 7.554 -15.194 1.00 98.06 93 GLU A CA 1
ATOM 746 C C . GLU A 1 93 ? 18.118 7.454 -13.991 1.00 98.06 93 GLU A C 1
ATOM 748 O O . GLU A 1 93 ? 19.287 7.836 -14.085 1.00 98.06 93 GLU 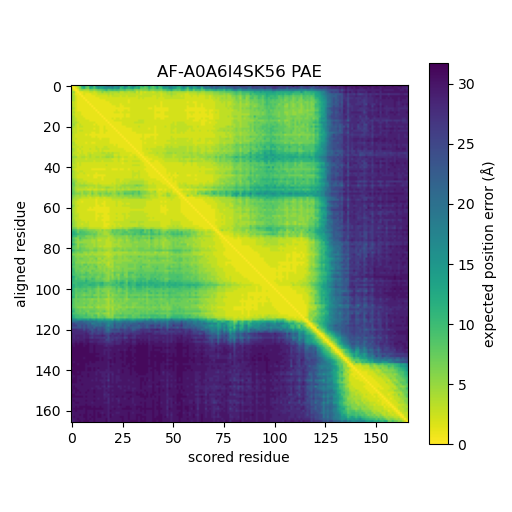A O 1
ATOM 753 N N . MET A 1 94 ? 17.672 6.862 -12.878 1.00 97.81 94 MET A N 1
ATOM 754 C CA . MET A 1 94 ? 18.543 6.581 -11.731 1.00 97.81 94 MET A CA 1
ATOM 755 C C . MET A 1 94 ? 19.658 5.584 -12.082 1.00 97.81 94 MET A C 1
ATOM 757 O O . MET A 1 94 ? 20.819 5.809 -11.736 1.00 97.81 94 MET A O 1
ATOM 761 N N . ALA A 1 95 ? 19.336 4.508 -12.804 1.00 97.88 95 ALA A N 1
ATOM 762 C CA . ALA A 1 95 ? 20.302 3.489 -13.207 1.00 97.88 95 ALA A CA 1
ATOM 763 C C . ALA A 1 95 ? 21.332 4.021 -14.217 1.00 97.88 95 ALA A C 1
ATOM 765 O O . ALA A 1 95 ? 22.514 3.691 -14.102 1.00 97.88 95 ALA A O 1
ATOM 766 N N . LYS A 1 96 ? 20.915 4.883 -15.157 1.00 97.38 96 LYS A N 1
ATOM 767 C CA . LYS A 1 96 ? 21.808 5.593 -16.087 1.00 97.38 96 LYS A CA 1
ATOM 768 C C . LYS A 1 96 ? 22.812 6.464 -15.338 1.00 97.38 96 LYS A C 1
ATOM 770 O O . LYS A 1 96 ? 24.007 6.357 -15.595 1.00 97.38 96 LYS A O 1
ATOM 775 N N . ARG A 1 97 ? 22.347 7.278 -14.379 1.00 97.25 97 ARG A N 1
ATOM 776 C CA . ARG A 1 97 ? 23.227 8.122 -13.545 1.00 97.25 97 ARG A CA 1
ATOM 777 C C . ARG A 1 97 ? 24.237 7.296 -12.751 1.00 97.25 97 ARG A C 1
ATOM 779 O O . ARG A 1 97 ? 25.375 7.718 -12.598 1.00 97.25 97 ARG A O 1
ATOM 786 N N . ALA A 1 98 ? 23.837 6.115 -12.287 1.00 96.81 98 ALA A N 1
ATOM 787 C CA . ALA A 1 98 ? 24.715 5.177 -11.593 1.00 96.81 98 ALA A CA 1
ATOM 788 C C . ALA A 1 98 ? 25.625 4.348 -12.531 1.00 96.81 98 ALA A C 1
ATOM 790 O O . ALA A 1 98 ? 26.377 3.505 -12.049 1.00 96.81 98 ALA A O 1
ATOM 791 N N . GLY A 1 99 ? 25.539 4.523 -13.858 1.00 97.44 99 GLY A N 1
ATOM 792 C CA . GLY A 1 99 ? 26.303 3.748 -14.845 1.00 97.44 99 GLY A CA 1
ATOM 793 C C . GLY A 1 99 ? 25.905 2.268 -14.950 1.00 97.44 99 GLY A C 1
ATOM 794 O O . GLY A 1 99 ? 26.620 1.472 -15.560 1.00 97.44 99 GLY A O 1
ATOM 795 N N . ASN A 1 100 ? 24.772 1.863 -14.366 1.00 97.81 100 ASN A N 1
ATOM 796 C CA . ASN A 1 100 ? 24.335 0.468 -14.320 1.00 97.81 100 ASN A CA 1
ATOM 797 C C . ASN A 1 100 ? 23.490 0.097 -15.547 1.00 97.81 100 ASN A C 1
ATOM 799 O O . ASN A 1 100 ? 22.272 -0.080 -15.474 1.00 97.81 100 ASN A O 1
ATOM 803 N N . TRP A 1 101 ? 24.156 -0.071 -16.687 1.00 96.56 101 TRP A N 1
ATOM 804 C CA . TRP A 1 101 ? 23.503 -0.398 -17.960 1.00 96.56 101 TRP A CA 1
ATOM 805 C C . TRP A 1 101 ? 22.794 -1.756 -17.972 1.00 96.56 101 TRP A C 1
ATOM 807 O O . TRP A 1 101 ? 21.789 -1.921 -18.661 1.00 96.56 101 TRP A O 1
ATOM 817 N N . LYS A 1 102 ? 23.256 -2.720 -17.162 1.00 97.88 102 LYS A N 1
ATOM 818 C CA . LYS A 1 102 ? 22.568 -4.011 -17.001 1.00 97.88 102 LYS A CA 1
ATOM 819 C C . LYS A 1 102 ? 21.177 -3.828 -16.391 1.00 97.88 102 LYS A C 1
ATOM 821 O O . LYS A 1 102 ? 20.232 -4.483 -16.819 1.00 97.88 102 LYS A O 1
ATOM 826 N N . LEU A 1 103 ? 21.043 -2.942 -15.402 1.00 97.31 103 LEU A N 1
ATOM 827 C CA . LEU A 1 103 ? 19.749 -2.618 -14.804 1.00 97.31 103 LEU A CA 1
ATOM 828 C C . LEU A 1 103 ? 18.874 -1.799 -15.760 1.00 97.31 103 LEU A C 1
ATOM 830 O O . LEU A 1 103 ? 17.684 -2.078 -15.856 1.00 97.31 103 LEU A O 1
ATOM 834 N N . VAL A 1 104 ? 19.460 -0.861 -16.515 1.00 97.88 104 VAL A N 1
ATOM 835 C CA . VAL A 1 104 ? 18.740 -0.116 -17.566 1.00 97.88 104 VAL A CA 1
ATOM 836 C C . VAL A 1 104 ? 18.096 -1.073 -18.570 1.00 97.88 104 VAL A C 1
ATOM 838 O O . VAL A 1 104 ? 16.905 -0.949 -18.840 1.00 97.88 104 VAL A O 1
ATOM 841 N N . ALA A 1 105 ? 18.845 -2.062 -19.069 1.00 97.62 105 ALA A N 1
ATOM 842 C CA . ALA A 1 105 ? 18.319 -3.055 -20.005 1.00 97.62 105 ALA A CA 1
ATOM 843 C C . ALA A 1 105 ? 17.140 -3.846 -19.410 1.00 97.62 105 ALA A C 1
ATOM 845 O O . ALA A 1 105 ? 16.114 -3.996 -20.066 1.00 97.62 105 ALA A O 1
ATOM 846 N N . LYS A 1 106 ? 17.244 -4.278 -18.144 1.00 97.81 106 LYS A N 1
ATOM 847 C CA . LYS A 1 106 ? 16.160 -4.990 -17.443 1.00 97.81 106 LYS A CA 1
ATOM 848 C C . LYS A 1 106 ? 14.903 -4.137 -17.258 1.00 97.81 106 LYS A C 1
ATOM 850 O O . LYS A 1 106 ? 13.796 -4.635 -17.427 1.00 97.81 106 LYS A O 1
ATOM 855 N N . LEU A 1 107 ? 15.057 -2.864 -16.896 1.00 97.69 107 LEU A N 1
ATOM 856 C CA . LEU A 1 107 ? 13.924 -1.952 -16.716 1.00 97.69 107 LEU A CA 1
ATOM 857 C C . LEU A 1 107 ? 13.251 -1.624 -18.055 1.00 97.69 107 LEU A C 1
ATOM 859 O O . LEU A 1 107 ? 12.025 -1.604 -18.127 1.00 97.69 107 LEU A O 1
ATOM 863 N N . ALA A 1 108 ? 14.037 -1.441 -19.119 1.00 95.81 108 ALA A N 1
ATOM 864 C CA . ALA A 1 108 ? 13.522 -1.253 -20.473 1.00 95.81 108 ALA A CA 1
ATOM 865 C C . ALA A 1 108 ? 12.777 -2.501 -20.984 1.00 95.81 108 ALA A C 1
ATOM 867 O O . ALA A 1 108 ? 11.694 -2.380 -21.552 1.00 95.81 108 ALA A O 1
ATOM 868 N N . GLU A 1 109 ? 13.308 -3.700 -20.723 1.00 95.31 109 GLU A N 1
ATOM 869 C CA . GLU A 1 109 ? 12.633 -4.970 -21.015 1.00 95.31 109 GLU A CA 1
ATOM 870 C C . GLU A 1 109 ? 11.297 -5.075 -20.265 1.00 95.31 109 GLU A C 1
ATOM 872 O O . GLU A 1 109 ? 10.280 -5.443 -20.853 1.00 95.31 109 GLU A O 1
ATOM 877 N N . GLN A 1 110 ? 11.270 -4.712 -18.980 1.00 95.38 110 GLN A N 1
ATOM 878 C CA . GLN A 1 110 ? 10.042 -4.721 -18.188 1.00 95.38 110 GLN A CA 1
ATOM 879 C C . GLN A 1 110 ? 9.006 -3.7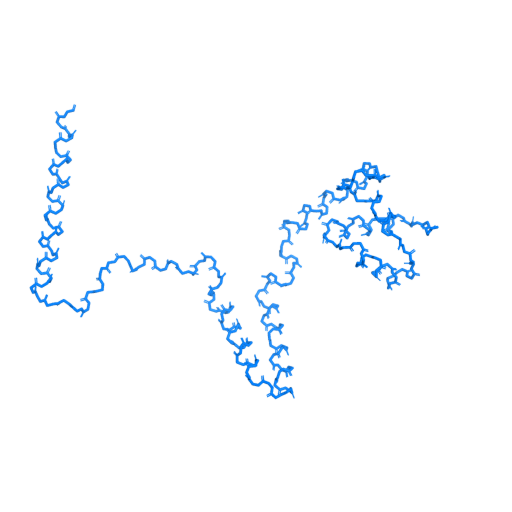26 -18.729 1.00 95.38 110 GLN A C 1
ATOM 881 O O . GLN A 1 110 ? 7.836 -4.081 -18.854 1.00 95.38 110 GLN A O 1
ATOM 886 N N . ALA A 1 111 ? 9.425 -2.520 -19.117 1.00 95.31 111 ALA A N 1
ATOM 887 C CA . ALA A 1 111 ? 8.534 -1.541 -19.736 1.00 95.31 111 ALA A CA 1
ATOM 888 C C . ALA A 1 111 ? 7.946 -2.070 -21.055 1.00 95.31 111 ALA A C 1
ATOM 890 O O . ALA A 1 111 ? 6.741 -1.962 -21.284 1.00 95.31 111 ALA A O 1
ATOM 891 N N . ALA A 1 112 ? 8.767 -2.721 -21.886 1.00 92.38 112 ALA A N 1
ATOM 892 C CA . ALA A 1 112 ? 8.307 -3.356 -23.118 1.00 92.38 112 ALA A CA 1
ATOM 893 C C . ALA A 1 112 ? 7.290 -4.481 -22.850 1.00 92.38 112 ALA A C 1
ATOM 895 O O . ALA A 1 112 ? 6.286 -4.569 -23.554 1.00 92.38 112 ALA A O 1
ATOM 896 N N . LYS A 1 113 ? 7.488 -5.300 -21.807 1.00 91.31 113 LYS A N 1
ATOM 897 C CA . LYS A 1 113 ? 6.524 -6.341 -21.398 1.00 91.31 113 LYS A CA 1
ATOM 898 C C . LYS A 1 113 ? 5.180 -5.760 -20.961 1.00 91.31 113 LYS A C 1
ATOM 900 O O . LYS A 1 113 ? 4.142 -6.337 -21.283 1.00 91.31 113 LYS A O 1
ATOM 905 N N . GLU A 1 114 ? 5.191 -4.635 -20.247 1.00 91.00 114 GLU A N 1
ATOM 906 C CA . GLU A 1 114 ? 3.963 -3.959 -19.819 1.00 91.00 114 GLU A CA 1
ATOM 907 C C . GLU A 1 114 ? 3.195 -3.337 -20.988 1.00 91.00 114 GLU A C 1
ATOM 909 O O . GLU A 1 114 ? 1.970 -3.423 -21.016 1.00 91.00 114 GLU A O 1
ATOM 914 N N . VAL A 1 115 ? 3.896 -2.762 -21.971 1.00 89.25 115 VAL A N 1
ATOM 915 C CA . VAL A 1 115 ? 3.280 -2.213 -23.193 1.00 89.25 115 VAL A CA 1
ATOM 916 C C . VAL A 1 115 ? 2.793 -3.318 -24.131 1.00 89.25 115 VAL A C 1
ATOM 918 O O . VAL A 1 115 ? 1.707 -3.207 -24.690 1.00 89.25 115 VAL A O 1
ATOM 921 N N . GLY A 1 116 ? 3.555 -4.405 -24.270 1.00 82.81 116 GLY A N 1
ATOM 922 C CA . GLY A 1 116 ? 3.236 -5.537 -25.145 1.00 82.81 116 GLY A CA 1
ATOM 923 C C . GLY A 1 116 ? 2.163 -6.492 -24.612 1.00 82.81 116 GLY A C 1
ATOM 924 O O . GLY A 1 116 ? 1.904 -7.518 -25.235 1.00 82.81 116 GLY A O 1
ATOM 925 N N . GLY A 1 117 ? 1.560 -6.214 -23.451 1.00 74.50 117 GLY A N 1
ATOM 926 C CA . GLY A 1 117 ? 0.471 -7.025 -22.892 1.00 74.50 117 GLY A CA 1
ATOM 927 C C . GLY A 1 117 ? 0.872 -8.439 -22.448 1.00 74.50 117 GLY A C 1
ATOM 928 O O . GLY A 1 117 ? -0.009 -9.254 -22.181 1.00 74.50 117 GLY A O 1
ATOM 929 N N . VAL A 1 118 ? 2.175 -8.731 -22.327 1.00 61.50 118 VAL A N 1
ATOM 930 C CA . VAL A 1 118 ? 2.747 -10.071 -22.056 1.00 61.50 118 VAL A CA 1
ATOM 931 C C . VAL A 1 118 ? 2.268 -10.671 -20.724 1.00 61.50 118 VAL A C 1
ATOM 933 O O . VAL A 1 118 ? 2.302 -11.881 -20.540 1.00 61.50 118 VAL A O 1
ATOM 936 N N . LEU A 1 119 ? 1.814 -9.831 -19.791 1.00 59.69 119 LEU A N 1
ATOM 937 C CA . LEU A 1 119 ? 1.367 -10.227 -18.448 1.00 59.69 119 LEU A CA 1
ATOM 938 C C . LEU A 1 119 ? -0.153 -10.121 -18.255 1.00 59.69 119 LEU A C 1
ATOM 940 O O . LEU A 1 119 ? -0.647 -10.267 -17.139 1.00 59.69 119 LEU A O 1
ATOM 944 N N . THR A 1 120 ? -0.907 -9.826 -19.315 1.00 58.09 120 THR A N 1
ATOM 945 C CA . THR A 1 120 ? -2.369 -9.877 -19.248 1.00 58.09 120 THR A CA 1
ATOM 946 C C . THR A 1 120 ? -2.825 -11.315 -19.473 1.00 58.09 120 THR A C 1
ATOM 948 O O . THR A 1 120 ? -2.322 -11.978 -20.372 1.00 58.09 120 THR A O 1
ATOM 951 N N . ASN A 1 121 ? -3.829 -11.789 -18.726 1.00 53.44 121 ASN A N 1
ATOM 952 C CA . ASN A 1 121 ? -4.445 -13.119 -18.916 1.00 53.44 121 ASN A CA 1
ATOM 953 C C . ASN A 1 121 ? -5.039 -13.349 -20.330 1.00 53.44 121 ASN A C 1
ATOM 955 O O . ASN A 1 121 ? -5.638 -14.390 -20.577 1.00 53.44 121 ASN A O 1
ATOM 959 N N . ARG A 1 122 ? -4.910 -12.382 -21.250 1.00 54.38 122 ARG A N 1
ATOM 960 C CA . ARG A 1 122 ? -5.276 -12.498 -22.666 1.00 54.38 122 ARG A CA 1
ATOM 961 C C . ARG A 1 122 ? -4.117 -12.928 -23.581 1.00 54.38 122 ARG A C 1
ATOM 963 O O . ARG A 1 122 ? -4.399 -13.337 -24.697 1.00 54.38 122 ARG A O 1
ATOM 970 N N . ASN A 1 123 ? -2.867 -12.936 -23.112 1.00 47.12 123 ASN A N 1
ATOM 971 C CA . ASN A 1 123 ? -1.685 -13.374 -23.868 1.00 47.12 123 ASN A CA 1
ATOM 972 C C . ASN A 1 123 ? -0.984 -14.470 -23.029 1.00 47.12 123 ASN A C 1
ATOM 974 O O . ASN A 1 123 ? -0.502 -14.179 -21.945 1.00 47.12 123 ASN A O 1
ATOM 978 N N . ASN A 1 124 ? -0.939 -15.764 -23.357 1.00 43.72 124 ASN A N 1
ATOM 979 C CA . ASN A 1 124 ? -0.651 -16.393 -24.643 1.00 43.72 124 ASN A CA 1
ATOM 980 C C . ASN A 1 124 ? -1.365 -17.755 -24.764 1.00 43.72 124 ASN A C 1
ATOM 982 O O . ASN A 1 124 ? -0.759 -18.808 -24.580 1.00 43.72 124 ASN A O 1
ATOM 986 N N . LEU A 1 125 ? -2.644 -17.744 -25.118 1.00 44.59 125 LEU A N 1
ATOM 987 C CA . LEU A 1 125 ? -3.226 -18.844 -25.878 1.00 44.59 125 LEU A CA 1
ATOM 988 C C . LEU A 1 125 ? -3.566 -18.275 -27.254 1.00 44.59 125 LEU A C 1
ATOM 990 O O . LEU A 1 125 ? -4.725 -18.024 -27.565 1.00 44.59 125 LEU A O 1
ATOM 994 N N . ASN A 1 126 ? -2.540 -18.051 -28.080 1.00 41.94 126 ASN A N 1
ATOM 995 C CA . ASN A 1 126 ? -2.747 -18.144 -29.521 1.00 41.94 126 ASN A CA 1
ATOM 996 C C . ASN A 1 126 ? -3.081 -19.618 -29.797 1.00 41.94 126 ASN A C 1
ATOM 998 O O . ASN A 1 126 ? -2.204 -20.408 -30.129 1.00 41.94 126 ASN A O 1
ATOM 1002 N N . VAL A 1 127 ? -4.348 -20.006 -29.618 1.00 44.31 127 VAL A N 1
ATOM 1003 C CA . VAL A 1 127 ? -4.879 -21.309 -30.067 1.00 44.31 127 VAL A CA 1
ATOM 1004 C C . VAL A 1 127 ? -5.133 -21.286 -31.581 1.00 44.31 127 VAL A C 1
ATOM 1006 O O . VAL A 1 127 ? -5.953 -22.035 -32.090 1.00 44.31 127 VAL A O 1
ATOM 1009 N N . ASP A 1 128 ? -4.393 -20.458 -32.318 1.00 43.78 128 ASP A N 1
ATOM 1010 C CA . ASP A 1 128 ? -4.265 -20.593 -33.768 1.00 43.78 128 ASP A CA 1
ATOM 1011 C C . ASP A 1 128 ? -3.116 -21.551 -34.146 1.00 43.78 128 ASP A C 1
ATOM 1013 O O . ASP A 1 128 ? -2.888 -21.814 -35.323 1.00 43.78 128 ASP A O 1
ATOM 1017 N N . GLU A 1 129 ? -2.433 -22.164 -33.167 1.00 45.69 129 GLU A N 1
ATOM 1018 C CA . GLU A 1 129 ? -1.499 -23.281 -33.389 1.00 45.69 129 GLU A CA 1
ATOM 1019 C C . GLU A 1 129 ? -2.094 -24.647 -32.992 1.00 45.69 129 GLU A C 1
ATOM 1021 O O . GLU A 1 129 ? -1.432 -25.497 -32.394 1.00 45.69 129 GLU A O 1
ATOM 1026 N N . HIS A 1 130 ? -3.360 -24.902 -33.333 1.00 40.34 130 HIS A N 1
ATOM 1027 C CA . HIS A 1 130 ? -3.887 -26.270 -33.443 1.00 40.34 130 HIS A CA 1
ATOM 1028 C C . HIS A 1 130 ? -4.132 -26.638 -34.908 1.00 40.34 130 HIS A C 1
ATOM 1030 O O . HIS A 1 130 ? -5.252 -26.701 -35.404 1.00 40.34 130 HIS A O 1
ATOM 1036 N N . GLY A 1 131 ? -3.018 -26.924 -35.579 1.00 44.16 131 GLY A N 1
ATOM 1037 C CA . GLY A 1 131 ? -2.911 -27.645 -36.844 1.00 44.16 131 GLY A CA 1
ATOM 1038 C C . GLY A 1 131 ? -1.423 -27.822 -37.162 1.00 44.16 131 GLY A C 1
ATOM 1039 O O . GLY A 1 131 ? -0.662 -26.880 -36.942 1.00 44.16 131 GLY A O 1
ATOM 1040 N N . PRO A 1 132 ? -0.953 -29.002 -37.609 1.00 42.56 132 PRO A N 1
ATOM 1041 C CA . PRO A 1 132 ? 0.472 -29.221 -37.828 1.00 42.56 132 PRO A CA 1
ATOM 1042 C C . PRO A 1 132 ? 0.995 -28.195 -38.839 1.00 42.56 132 PRO A C 1
ATOM 1044 O O . PRO A 1 132 ? 0.400 -28.008 -39.904 1.00 42.56 132 PRO A O 1
ATOM 1047 N N . SER A 1 133 ? 2.100 -27.525 -38.494 1.00 46.62 133 SER A N 1
ATOM 1048 C CA . SER A 1 133 ? 2.800 -26.596 -39.385 1.00 46.62 133 SER A CA 1
ATOM 1049 C C . SER A 1 133 ? 2.965 -27.236 -40.762 1.00 46.62 133 SER A C 1
ATOM 1051 O O . SER A 1 133 ? 3.652 -28.242 -40.920 1.00 46.62 133 SER A O 1
ATOM 1053 N N . THR A 1 134 ? 2.307 -26.677 -41.777 1.00 47.25 134 THR A N 1
ATOM 1054 C CA . THR A 1 134 ? 2.217 -27.298 -43.109 1.00 47.25 134 THR A CA 1
ATOM 1055 C C . THR A 1 134 ? 3.410 -26.964 -44.007 1.00 47.25 134 THR A C 1
ATOM 1057 O O . THR A 1 134 ? 3.361 -27.190 -45.221 1.00 47.25 134 THR A O 1
ATOM 1060 N N . ARG A 1 135 ? 4.479 -26.390 -43.443 1.00 51.84 135 ARG A N 1
ATOM 1061 C CA . ARG A 1 135 ? 5.584 -25.832 -44.231 1.00 51.84 135 ARG A CA 1
ATOM 1062 C C . ARG A 1 135 ? 6.660 -26.836 -44.648 1.00 51.84 135 ARG A C 1
ATOM 1064 O O . ARG A 1 135 ? 7.358 -26.518 -45.597 1.00 51.84 135 ARG A O 1
ATOM 1071 N N . ASP A 1 136 ? 6.670 -28.062 -44.116 1.00 50.91 136 ASP A N 1
ATOM 1072 C CA . ASP A 1 136 ? 7.674 -29.085 -44.468 1.00 50.91 136 ASP A CA 1
ATOM 1073 C C . ASP A 1 136 ? 7.071 -30.473 -44.771 1.00 50.91 136 ASP A C 1
ATOM 1075 O O . ASP A 1 136 ? 7.533 -31.495 -44.272 1.00 50.91 136 ASP A O 1
ATOM 1079 N N . PHE A 1 137 ? 6.027 -30.541 -45.603 1.00 53.25 137 PHE A N 1
ATOM 1080 C CA . PHE A 1 137 ? 5.492 -31.825 -46.085 1.00 53.25 137 PHE A CA 1
ATOM 1081 C C . PHE A 1 137 ? 5.762 -32.010 -47.580 1.00 53.25 137 PHE A C 1
ATOM 1083 O O . PHE A 1 137 ? 5.370 -31.156 -48.384 1.00 53.25 137 PHE A O 1
ATOM 1090 N N . SER A 1 138 ? 6.355 -33.142 -47.977 1.00 67.25 138 SER A N 1
ATOM 1091 C CA . SER A 1 138 ? 6.376 -33.546 -49.385 1.00 67.25 138 SER A CA 1
ATOM 1092 C C . SER A 1 138 ? 4.957 -33.910 -49.846 1.00 67.25 138 SER A C 1
ATOM 1094 O O . SER A 1 138 ? 4.065 -34.171 -49.035 1.00 67.25 138 SER A O 1
ATOM 1096 N N . LEU A 1 139 ? 4.716 -33.951 -51.163 1.00 60.16 139 LEU A N 1
ATOM 1097 C CA . LEU A 1 139 ? 3.401 -34.327 -51.709 1.00 60.16 139 LEU A CA 1
ATOM 1098 C C . LEU A 1 139 ? 2.910 -35.688 -51.187 1.00 60.16 139 LEU A C 1
ATOM 1100 O O . LEU A 1 139 ? 1.708 -35.857 -50.990 1.00 60.16 139 LEU A O 1
ATOM 1104 N N . LYS A 1 140 ? 3.827 -36.625 -50.910 1.00 69.00 140 LYS A N 1
ATOM 1105 C CA . LYS A 1 140 ? 3.494 -37.938 -50.341 1.00 69.00 140 LYS A CA 1
ATOM 1106 C C . LYS A 1 140 ? 3.019 -37.833 -48.893 1.00 69.00 140 LYS A C 1
ATOM 110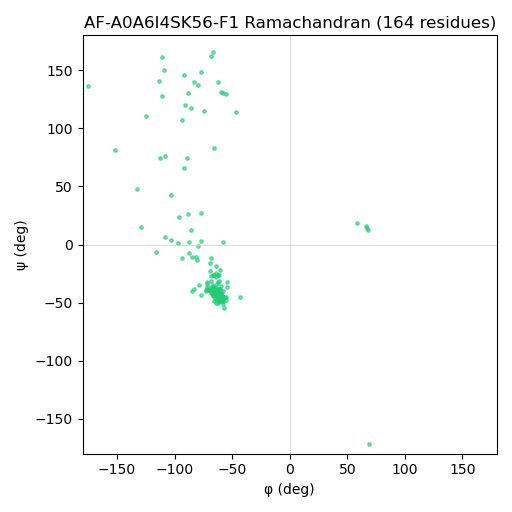8 O O . LYS A 1 140 ? 2.045 -38.484 -48.529 1.00 69.00 140 LYS A O 1
ATOM 1113 N N . ASP A 1 141 ? 3.638 -36.965 -48.102 1.00 72.69 141 ASP A N 1
ATOM 1114 C CA . ASP A 1 141 ? 3.289 -36.789 -46.688 1.00 72.69 141 ASP A CA 1
ATOM 1115 C C . ASP A 1 141 ? 1.937 -36.078 -46.541 1.00 72.69 141 ASP A C 1
ATOM 1117 O O . ASP A 1 141 ? 1.130 -36.417 -45.677 1.00 72.69 141 ASP A O 1
ATOM 1121 N N . ARG A 1 142 ? 1.627 -35.160 -47.469 1.00 67.19 142 ARG A N 1
ATOM 1122 C CA . ARG A 1 142 ? 0.299 -34.530 -47.575 1.00 67.19 142 ARG A CA 1
ATOM 1123 C C . ARG A 1 142 ? -0.785 -35.538 -47.949 1.00 67.19 142 ARG A C 1
ATOM 1125 O O . ARG A 1 142 ? -1.871 -35.506 -47.377 1.00 67.19 142 ARG A O 1
ATOM 1132 N N . GLN A 1 143 ? -0.499 -36.435 -48.893 1.00 74.19 143 GLN A N 1
ATOM 1133 C CA . GLN A 1 143 ? -1.430 -37.496 -49.287 1.00 74.19 143 GLN A CA 1
ATOM 1134 C C . GLN A 1 143 ? -1.685 -38.483 -48.140 1.00 74.19 143 GLN A C 1
ATOM 1136 O O . GLN A 1 143 ? -2.832 -38.867 -47.922 1.00 74.19 143 GLN A O 1
ATOM 1141 N N . ALA A 1 144 ? -0.649 -38.836 -47.375 1.00 76.06 144 ALA A N 1
ATOM 1142 C CA . ALA A 1 144 ? -0.768 -39.708 -46.210 1.00 76.06 144 ALA A CA 1
ATOM 1143 C C . ALA A 1 144 ? -1.619 -39.075 -45.094 1.00 76.06 144 ALA A C 1
ATOM 1145 O O . ALA A 1 144 ? -2.548 -39.712 -44.600 1.00 76.06 144 ALA A O 1
ATOM 1146 N N . ALA A 1 145 ? -1.378 -37.801 -44.764 1.00 73.06 145 ALA A N 1
ATOM 1147 C CA . ALA A 1 145 ? -2.152 -37.084 -43.750 1.00 73.06 145 ALA A CA 1
ATOM 1148 C C . ALA A 1 145 ? -3.636 -36.941 -44.139 1.00 73.06 145 ALA A C 1
ATOM 1150 O O . ALA A 1 145 ? -4.526 -37.145 -43.314 1.00 73.06 145 ALA A O 1
ATOM 1151 N N . LEU A 1 146 ? -3.926 -36.645 -45.411 1.00 73.75 146 LEU A N 1
ATOM 1152 C CA . LEU A 1 146 ? -5.303 -36.568 -45.906 1.00 73.75 146 LEU A CA 1
ATOM 1153 C C . LEU A 1 146 ? -6.008 -37.929 -45.873 1.00 73.75 146 LEU A C 1
ATOM 1155 O O . LEU A 1 146 ? -7.172 -37.999 -45.483 1.00 73.75 146 LEU A O 1
ATOM 1159 N N . ALA A 1 147 ? -5.317 -39.011 -46.240 1.00 78.06 147 ALA A N 1
ATOM 1160 C CA . ALA A 1 147 ? -5.873 -40.361 -46.168 1.00 78.06 147 ALA A CA 1
ATOM 1161 C C . ALA A 1 147 ? -6.211 -40.766 -44.724 1.00 78.06 147 ALA A C 1
ATOM 1163 O O . ALA A 1 147 ? -7.255 -41.372 -44.484 1.00 78.06 147 ALA A O 1
ATOM 1164 N N . GLU A 1 148 ? -5.375 -40.379 -43.759 1.00 76.44 148 GLU A N 1
ATOM 1165 C CA . GLU A 1 148 ? -5.602 -40.642 -42.338 1.00 76.44 148 GLU A CA 1
ATOM 1166 C C . GLU A 1 148 ? -6.815 -39.870 -41.796 1.00 76.44 148 GLU A C 1
ATOM 1168 O O . GLU A 1 148 ? -7.667 -40.441 -41.112 1.00 76.44 148 GLU A O 1
ATOM 1173 N N . ILE A 1 149 ? -6.954 -38.594 -42.165 1.00 76.88 149 ILE A N 1
ATOM 1174 C CA . ILE A 1 149 ? -8.111 -37.763 -41.798 1.00 76.88 149 ILE A CA 1
ATOM 1175 C C . ILE A 1 149 ? -9.403 -38.328 -42.407 1.00 76.88 149 ILE A C 1
ATOM 1177 O O . ILE A 1 149 ? -10.422 -38.431 -41.720 1.00 76.88 149 ILE A O 1
ATOM 1181 N N . ILE A 1 150 ? -9.369 -38.746 -43.677 1.00 79.62 150 ILE A N 1
ATOM 1182 C CA . ILE A 1 150 ? -10.511 -39.373 -44.362 1.00 79.62 150 ILE A CA 1
ATOM 1183 C C . ILE A 1 150 ? -10.860 -40.730 -43.725 1.00 79.62 150 ILE A C 1
ATOM 1185 O O . ILE A 1 150 ? -12.033 -41.080 -43.609 1.00 79.62 150 ILE A O 1
ATOM 1189 N N . GLY A 1 151 ? -9.863 -41.497 -43.281 1.00 79.12 151 GLY A N 1
ATOM 1190 C CA . GLY A 1 151 ? -10.070 -42.753 -42.558 1.00 79.12 151 GLY A CA 1
ATOM 1191 C C . GLY A 1 151 ? -10.769 -42.537 -41.216 1.00 79.12 151 GLY A C 1
ATOM 1192 O O . GLY A 1 151 ? -11.800 -43.152 -40.956 1.00 79.12 151 GLY A O 1
ATOM 1193 N N . ARG A 1 152 ? -10.262 -41.604 -40.401 1.00 74.75 152 ARG A N 1
ATOM 1194 C CA . ARG A 1 152 ? -10.842 -41.259 -39.090 1.00 74.75 152 ARG A CA 1
ATOM 1195 C C . ARG A 1 152 ? -12.271 -40.731 -39.209 1.00 74.75 152 ARG A C 1
ATOM 1197 O O . ARG A 1 152 ? -13.134 -41.119 -38.432 1.00 74.75 152 ARG A O 1
ATOM 1204 N N . THR A 1 153 ? -12.540 -39.894 -40.209 1.00 74.56 153 THR A N 1
ATOM 1205 C CA . THR A 1 153 ? -13.893 -39.369 -40.459 1.00 74.56 153 THR A CA 1
ATOM 1206 C C . THR A 1 153 ? -14.861 -40.444 -40.945 1.00 74.56 153 THR A C 1
ATOM 1208 O O . THR A 1 153 ? -16.009 -40.446 -40.520 1.00 74.56 153 THR A O 1
ATOM 1211 N N . LYS A 1 154 ? -14.420 -41.407 -41.765 1.00 79.50 154 LYS A N 1
ATOM 1212 C CA . LYS A 1 154 ? -15.252 -42.559 -42.156 1.00 79.50 154 LYS A CA 1
ATOM 1213 C C . LYS A 1 154 ? -15.591 -43.481 -40.986 1.00 79.50 154 LYS A C 1
ATOM 1215 O O . LYS A 1 154 ? -16.703 -43.994 -40.947 1.00 79.50 154 LYS A O 1
ATOM 1220 N N . VAL A 1 155 ? -14.654 -43.699 -40.063 1.00 76.06 155 VAL A N 1
ATOM 1221 C CA . VAL A 1 155 ? -14.894 -44.489 -38.843 1.00 76.06 155 VAL A CA 1
ATOM 1222 C C . VAL A 1 155 ? -15.898 -43.773 -37.943 1.00 76.06 155 VAL A C 1
ATOM 1224 O O . VAL A 1 155 ? -16.920 -44.357 -37.613 1.00 76.06 155 VAL A O 1
ATOM 1227 N N . ALA A 1 156 ? -15.693 -42.478 -37.687 1.00 74.38 156 ALA A N 1
ATOM 1228 C CA . ALA A 1 156 ? -16.615 -41.674 -36.886 1.00 74.38 156 ALA A CA 1
ATOM 1229 C C . ALA A 1 156 ? -18.028 -41.563 -37.497 1.00 74.38 156 ALA A C 1
ATOM 1231 O O . ALA A 1 156 ? -19.006 -41.438 -36.769 1.00 74.38 156 ALA A O 1
ATOM 1232 N N . LEU A 1 157 ? -18.155 -41.587 -38.830 1.00 74.62 157 LEU A N 1
ATOM 1233 C CA . LEU A 1 157 ? -19.459 -41.619 -39.503 1.00 74.62 157 LEU A CA 1
ATOM 1234 C C . LEU A 1 157 ? -20.140 -42.988 -39.376 1.00 74.62 157 LEU A C 1
ATOM 1236 O O . LEU A 1 157 ? -21.336 -43.029 -39.128 1.00 74.62 157 LEU A O 1
ATOM 1240 N N . ARG A 1 158 ? -19.390 -44.094 -39.472 1.00 74.12 158 ARG A N 1
ATOM 1241 C CA . ARG A 1 158 ? -19.934 -45.446 -39.257 1.00 74.12 158 ARG A CA 1
ATOM 1242 C C . ARG A 1 158 ? -20.391 -45.670 -37.821 1.00 74.12 158 ARG A C 1
ATOM 1244 O O . ARG A 1 158 ? -21.475 -46.191 -37.622 1.00 74.12 158 ARG A O 1
ATOM 1251 N N . GLU A 1 159 ? -19.598 -45.231 -36.847 1.00 73.50 159 GLU A N 1
ATOM 1252 C CA . GLU A 1 159 ? -19.955 -45.303 -35.424 1.00 73.50 159 GLU A CA 1
ATOM 1253 C C . GLU A 1 159 ? -21.232 -44.497 -35.134 1.00 73.50 159 GLU A C 1
ATOM 1255 O O . GLU A 1 159 ? -22.109 -44.963 -34.416 1.00 73.50 159 GLU A O 1
ATOM 1260 N N . ARG A 1 160 ? -21.402 -43.333 -35.779 1.00 70.50 160 ARG A N 1
ATOM 1261 C CA . ARG A 1 160 ? -22.638 -42.537 -35.693 1.00 70.50 160 ARG A CA 1
ATOM 1262 C C . ARG A 1 160 ? -23.848 -43.193 -36.354 1.00 70.50 160 ARG A C 1
ATOM 1264 O O . ARG A 1 160 ? -24.953 -43.061 -35.838 1.00 70.50 160 ARG A O 1
ATOM 1271 N N . ASP A 1 161 ? -23.659 -43.859 -37.490 1.00 71.12 161 ASP A N 1
ATOM 1272 C CA . ASP A 1 161 ? -24.743 -44.559 -38.185 1.00 71.12 161 ASP A CA 1
ATOM 1273 C C . ASP A 1 161 ? -25.173 -45.828 -37.419 1.00 71.12 161 ASP A C 1
ATOM 1275 O O . ASP A 1 161 ? -26.352 -46.174 -37.421 1.00 71.12 161 ASP A O 1
ATOM 1279 N N . GLU A 1 162 ? -24.249 -46.497 -36.720 1.00 67.88 162 GLU A N 1
ATOM 1280 C CA . GLU A 1 162 ? -24.532 -47.650 -35.850 1.00 67.88 162 GLU A CA 1
ATOM 1281 C C . GLU A 1 162 ? -25.254 -47.244 -34.551 1.00 67.88 162 GLU A C 1
ATOM 1283 O O . GLU A 1 162 ? -26.172 -47.941 -34.119 1.00 67.88 162 GLU A O 1
ATOM 1288 N N . GLU A 1 163 ? -24.916 -46.088 -33.970 1.00 64.69 163 GLU A N 1
ATOM 1289 C CA . GLU A 1 163 ? -25.611 -45.516 -32.804 1.00 64.69 163 GLU A CA 1
ATOM 1290 C C . GLU A 1 163 ? -27.039 -45.029 -33.117 1.00 64.69 163 GLU A C 1
ATOM 1292 O O . GLU A 1 163 ? -27.861 -44.941 -32.212 1.00 64.69 163 GLU A O 1
ATOM 1297 N N . ALA A 1 164 ? -27.358 -44.722 -34.380 1.00 60.16 164 ALA A N 1
ATOM 1298 C CA . ALA A 1 164 ? -28.666 -44.194 -34.788 1.00 60.16 164 ALA A CA 1
ATOM 1299 C C . ALA A 1 164 ? -29.727 -45.273 -35.105 1.00 60.16 164 ALA A C 1
ATOM 1301 O O . ALA A 1 164 ? -30.886 -44.936 -35.352 1.00 60.16 164 ALA A O 1
ATOM 1302 N N . VAL A 1 165 ? -29.347 -46.556 -35.135 1.00 60.84 165 VAL A N 1
ATOM 1303 C CA . VAL A 1 165 ? -30.235 -47.699 -35.452 1.00 60.84 165 VAL A CA 1
ATOM 1304 C C . VAL A 1 165 ? -30.648 -48.486 -34.186 1.00 60.84 165 VAL A C 1
ATOM 1306 O O . VAL A 1 165 ? -31.392 -49.468 -34.267 1.00 60.84 165 VAL A O 1
ATOM 1309 N N . HIS A 1 166 ? -30.239 -48.023 -33.001 1.00 50.62 166 HIS A N 1
ATOM 1310 C CA . HIS A 1 166 ? -30.697 -48.498 -31.688 1.00 50.62 166 HIS A CA 1
ATOM 1311 C C . HIS A 1 166 ? -31.438 -47.407 -30.913 1.00 50.62 166 HIS A C 1
ATOM 1313 O O . HIS A 1 166 ? -32.356 -47.786 -30.150 1.00 50.62 166 HIS A O 1
#

Organism: NCBI:txid1028742

Sequence (166 aa):
MANLTEEQKTSIVSMLACFRKPSEIIRCFQLEFGITINHKQIGRYDPTRPYFAGGKKWRAIFAVRRETYLCDVSAVPIAHQAYRLSLLQEGVEMAKRAGNWKLVAKLAEQAAKEVGGVLTNRNNLNVDEHGPSTRDFSLKDRQAALAEIIGRTKVALRERDEEAVH

Mean predicted aligned error: 14.46 Å

Secondary structure (DSSP, 8-state):
-----HHHHHHHHHHHHTT--HHHHHHHHHHHS-----HHHHHTT-TTSTT--SHHHHHHHHHHHHHHHHH-GGGSGGGSHHHHHHHHHHHHHHHHHTT-HHHHHHHHHHHHHHHTTTTSTTSS--TT--S--GGG--HHHHHHHHHHHHHHHHHHHHHHHHHTT-

InterPro domains:
  IPR018738 Protein of unknown function DUF2280 [PF10045] (1-100)

Foldseek 3Di:
DDDDDPVLLLVLLLCVLLVHDPVVNQVCCCVPVVDGDDPVRSLCLRPVDPNNPPPDVSVVSSVVSNVCNVVPPVVPQVVDLVSLLVVLVVQLVVCVVVVNVVSNVVSVVVNVCSVVCVPPPVPDPPVVPPDPDPPDDDPVRVVVVVVVVVVVVVVVVVVVVVVVVD

Radius of gyration: 30.8 Å; Cα contacts (8 Å, |Δi|>4): 107; chains: 1; bounding box: 57×62×79 Å

pLDDT: mean 84.56, std 16.64, range [40.34, 98.06]